Protein AF-A0AAJ4TXK5-F1 (afdb_monomer_lite)

Organism: NCBI:txid1903056

pLDDT: mean 81.96, std 14.76, range [27.16, 95.69]

Structure (mmCIF, N/CA/C/O backbone):
data_AF-A0AAJ4TXK5-F1
#
_entry.id   AF-A0AAJ4TXK5-F1
#
loop_
_atom_site.group_PDB
_atom_site.id
_atom_site.type_symbol
_atom_site.label_atom_id
_atom_site.label_alt_id
_atom_site.label_comp_id
_atom_site.label_asym_id
_atom_site.label_entity_id
_atom_site.label_seq_id
_atom_site.pdbx_PDB_ins_code
_atom_site.Cartn_x
_atom_site.Cartn_y
_atom_site.Cartn_z
_atom_site.occupancy
_atom_site.B_iso_or_equiv
_atom_site.auth_seq_id
_atom_site.auth_comp_id
_atom_site.auth_asym_id
_atom_site.auth_atom_id
_atom_site.pdbx_PDB_model_num
ATOM 1 N N . MET A 1 1 ? -14.688 -23.636 -0.643 1.00 36.78 1 MET A N 1
ATOM 2 C CA . MET A 1 1 ? -13.245 -23.407 -0.854 1.00 36.78 1 MET A CA 1
ATOM 3 C C . MET A 1 1 ? -12.678 -22.875 0.446 1.00 36.78 1 MET A C 1
ATOM 5 O O . MET A 1 1 ? -13.036 -21.777 0.859 1.00 36.78 1 MET A O 1
ATOM 9 N N . ASP A 1 2 ? -11.917 -23.714 1.143 1.00 27.16 2 ASP A N 1
ATOM 10 C CA . ASP A 1 2 ? -11.346 -23.418 2.454 1.00 27.16 2 ASP A CA 1
ATOM 11 C C . ASP A 1 2 ? -10.140 -22.487 2.298 1.00 27.16 2 ASP A C 1
ATOM 13 O O . ASP A 1 2 ? -9.092 -22.891 1.803 1.00 27.16 2 ASP A O 1
ATOM 17 N N . PHE A 1 3 ? -10.279 -21.223 2.705 1.00 41.50 3 PHE A N 1
ATOM 18 C CA . PHE A 1 3 ? -9.134 -20.321 2.807 1.00 41.50 3 PHE A CA 1
ATOM 19 C C . PHE A 1 3 ? -8.320 -20.735 4.033 1.00 41.50 3 PHE A C 1
ATOM 21 O O . PHE A 1 3 ? -8.656 -20.381 5.169 1.00 41.50 3 PHE A O 1
ATOM 28 N N . GLU A 1 4 ? -7.288 -21.545 3.792 1.00 43.34 4 GLU A N 1
ATOM 29 C CA . GLU A 1 4 ? -6.269 -21.909 4.770 1.00 43.34 4 GLU A CA 1
ATOM 30 C C . GLU A 1 4 ? -5.839 -20.682 5.578 1.00 43.34 4 GLU A C 1
ATOM 32 O O . GLU A 1 4 ? -5.711 -19.571 5.062 1.00 43.34 4 GLU A O 1
ATOM 37 N N . SER A 1 5 ? -5.594 -20.895 6.869 1.00 48.78 5 SER A N 1
ATOM 38 C CA . SER A 1 5 ? -4.894 -19.967 7.753 1.00 48.78 5 SER A CA 1
ATOM 39 C C . SER A 1 5 ? -3.655 -19.395 7.054 1.00 48.78 5 SER A C 1
ATOM 41 O O . SER A 1 5 ? -2.617 -20.052 7.002 1.00 48.78 5 SER A O 1
ATOM 43 N N . ILE A 1 6 ? -3.784 -18.186 6.492 1.00 56.06 6 ILE A N 1
ATOM 44 C CA . ILE A 1 6 ? -2.750 -17.546 5.676 1.00 56.06 6 ILE A CA 1
ATOM 45 C C . ILE A 1 6 ? -1.463 -17.445 6.495 1.00 56.06 6 ILE A C 1
ATOM 47 O O . ILE A 1 6 ? -1.353 -16.657 7.438 1.00 56.06 6 ILE A O 1
ATOM 51 N N . ASN A 1 7 ? -0.476 -18.262 6.133 1.00 61.47 7 ASN A N 1
ATOM 52 C CA . ASN A 1 7 ? 0.852 -18.192 6.713 1.00 61.47 7 ASN A CA 1
ATOM 53 C C . ASN A 1 7 ? 1.589 -17.004 6.081 1.00 61.47 7 ASN A C 1
ATOM 55 O O . ASN A 1 7 ? 2.104 -17.095 4.969 1.00 61.47 7 ASN A O 1
ATOM 59 N N . LEU A 1 8 ? 1.626 -15.881 6.801 1.00 61.62 8 LEU A N 1
ATOM 60 C CA . LEU A 1 8 ? 2.216 -14.610 6.358 1.00 61.62 8 LEU A CA 1
ATOM 61 C C . LEU A 1 8 ? 3.676 -14.748 5.889 1.00 61.62 8 LEU A C 1
ATOM 63 O O . LEU A 1 8 ? 4.106 -14.000 5.016 1.00 61.62 8 LEU A O 1
ATOM 67 N N . ASN A 1 9 ? 4.428 -15.720 6.421 1.00 58.31 9 ASN A N 1
ATOM 68 C CA . ASN A 1 9 ? 5.815 -15.954 6.013 1.00 58.31 9 ASN A CA 1
ATOM 69 C C . ASN A 1 9 ? 5.927 -16.624 4.634 1.00 58.31 9 ASN A C 1
ATOM 71 O O . ASN A 1 9 ? 6.926 -16.403 3.954 1.00 58.31 9 ASN A O 1
ATOM 75 N N . LYS A 1 10 ? 4.924 -17.404 4.199 1.00 60.22 10 LYS A N 1
ATOM 76 C CA . LYS A 1 10 ? 4.913 -18.037 2.865 1.00 60.22 10 LYS A CA 1
ATOM 77 C C . LYS A 1 10 ? 4.631 -17.044 1.732 1.00 60.22 10 LYS A C 1
ATOM 79 O O . LYS A 1 10 ? 5.059 -17.291 0.614 1.00 60.22 10 LYS A O 1
ATOM 84 N N . ILE A 1 11 ? 3.942 -15.934 2.016 1.00 67.69 11 ILE A N 1
ATOM 85 C CA . ILE A 1 11 ? 3.562 -14.904 1.022 1.00 67.69 11 ILE A CA 1
ATOM 86 C C . ILE A 1 11 ? 4.564 -13.732 1.023 1.00 67.69 11 ILE A C 1
ATOM 88 O O . ILE A 1 11 ? 4.351 -12.700 0.398 1.00 67.69 11 ILE A O 1
ATOM 92 N N . SER A 1 12 ? 5.673 -13.857 1.755 1.00 71.00 12 SER A N 1
ATOM 93 C CA . SER A 1 12 ? 6.687 -12.809 1.810 1.00 71.00 12 SER A CA 1
ATOM 94 C C . SER A 1 12 ? 7.312 -12.569 0.434 1.00 71.00 12 SER A C 1
ATOM 96 O O . SER A 1 12 ? 7.968 -13.444 -0.125 1.00 71.00 12 SER A O 1
ATOM 98 N N . THR A 1 13 ? 7.139 -11.353 -0.087 1.00 74.00 13 THR A N 1
ATOM 99 C CA . THR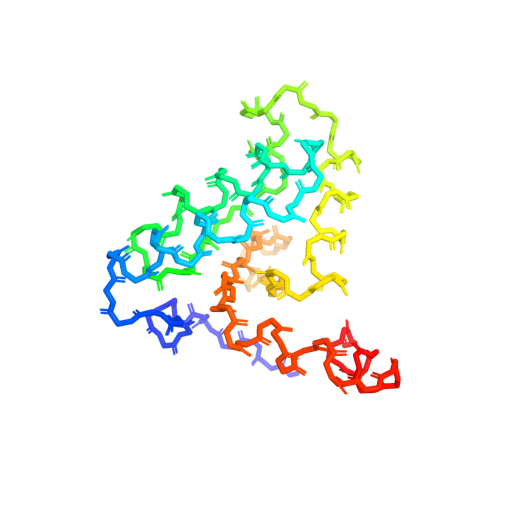 A 1 13 ? 7.665 -10.948 -1.398 1.00 74.00 13 THR A CA 1
ATOM 100 C C . THR A 1 13 ? 9.169 -10.666 -1.379 1.00 74.00 13 THR A C 1
ATOM 102 O O . THR A 1 13 ? 9.842 -10.772 -2.401 1.00 74.00 13 THR A O 1
ATOM 105 N N . PHE A 1 14 ? 9.721 -10.268 -0.227 1.00 80.69 14 PHE A N 1
ATOM 106 C CA . PHE A 1 14 ? 11.086 -9.746 -0.139 1.00 80.69 14 PHE A CA 1
ATOM 107 C C . PHE A 1 14 ? 12.004 -10.638 0.694 1.00 80.69 14 PHE A C 1
ATOM 109 O O . PHE A 1 14 ? 11.691 -11.024 1.818 1.00 80.69 14 PHE A O 1
ATOM 116 N N . LYS A 1 15 ? 13.229 -10.856 0.200 1.00 79.19 15 LYS A N 1
ATOM 117 C CA . LYS A 1 15 ? 14.274 -11.586 0.939 1.00 79.19 15 LYS A CA 1
ATOM 118 C C . LYS A 1 15 ? 14.768 -10.813 2.167 1.00 79.19 15 LYS A C 1
ATOM 120 O O . LYS A 1 15 ? 15.136 -11.412 3.173 1.00 79.19 15 LYS A O 1
ATOM 125 N N . ASN A 1 16 ? 14.797 -9.478 2.098 1.00 83.94 16 ASN A N 1
ATOM 126 C CA . ASN A 1 16 ? 15.282 -8.634 3.190 1.00 83.94 16 ASN A CA 1
ATOM 127 C C . ASN A 1 16 ? 14.575 -7.267 3.263 1.00 83.94 16 ASN A C 1
ATOM 129 O O . ASN A 1 16 ? 14.034 -6.759 2.282 1.00 83.94 16 ASN A O 1
ATOM 133 N N . VAL A 1 17 ? 14.636 -6.632 4.436 1.00 84.25 17 VAL A N 1
ATOM 134 C CA . VAL A 1 17 ? 14.013 -5.320 4.696 1.00 84.25 17 VAL A CA 1
ATOM 135 C C . VAL A 1 17 ? 14.620 -4.194 3.845 1.00 84.25 17 VAL A C 1
ATOM 137 O O . VAL A 1 17 ? 13.916 -3.268 3.447 1.00 84.25 17 VAL A O 1
ATOM 140 N N . LYS A 1 18 ? 15.916 -4.273 3.515 1.00 87.19 18 LYS A N 1
ATOM 141 C CA . LYS A 1 18 ? 16.604 -3.261 2.696 1.00 87.19 18 LYS A CA 1
ATOM 142 C C . LYS A 1 18 ? 16.052 -3.215 1.266 1.00 87.19 18 LYS A C 1
ATOM 144 O O . LYS A 1 18 ? 15.861 -2.128 0.730 1.00 87.19 18 LYS A O 1
ATOM 149 N N . SER A 1 19 ? 15.760 -4.377 0.683 1.00 86.31 19 SER A N 1
ATOM 150 C CA . SER A 1 19 ? 15.152 -4.527 -0.642 1.00 86.31 19 SER A CA 1
ATOM 151 C C . SER A 1 19 ? 13.724 -3.990 -0.660 1.00 86.31 19 SER A C 1
ATOM 153 O O . SER A 1 19 ? 13.410 -3.178 -1.522 1.00 86.31 19 SER A O 1
ATOM 155 N N . LEU A 1 20 ? 12.925 -4.298 0.371 1.00 87.69 20 LEU A N 1
ATOM 156 C CA . LEU A 1 20 ? 11.600 -3.700 0.559 1.00 87.69 20 LEU A CA 1
ATOM 157 C C . LEU A 1 20 ? 11.676 -2.170 0.597 1.00 87.69 20 LEU A C 1
ATOM 159 O O . LEU A 1 20 ? 10.935 -1.497 -0.111 1.00 87.69 20 LEU A O 1
ATOM 163 N N . LYS A 1 21 ? 12.591 -1.609 1.397 1.00 89.62 21 LYS A N 1
ATOM 164 C CA . LYS A 1 21 ? 12.752 -0.153 1.509 1.00 89.62 21 LYS A CA 1
ATOM 165 C C . LYS A 1 21 ? 13.179 0.481 0.182 1.00 89.62 21 LYS A C 1
ATOM 167 O O . LYS A 1 21 ? 12.695 1.558 -0.155 1.00 89.62 21 LYS A O 1
ATOM 172 N N . LYS A 1 22 ? 14.084 -0.167 -0.559 1.00 91.69 22 LYS A N 1
ATOM 173 C CA . LYS A 1 22 ? 14.541 0.306 -1.872 1.00 91.69 22 LYS A CA 1
ATOM 174 C C . LYS A 1 22 ? 13.368 0.395 -2.848 1.00 91.69 22 LYS A C 1
ATOM 176 O O . LYS A 1 22 ? 13.135 1.467 -3.397 1.00 91.69 22 LYS A O 1
ATOM 181 N N . ASP A 1 23 ? 12.612 -0.687 -2.993 1.00 91.81 23 ASP A N 1
ATOM 182 C CA . ASP A 1 23 ? 11.497 -0.754 -3.939 1.00 91.81 23 ASP A CA 1
ATOM 183 C C . ASP A 1 23 ? 10.344 0.163 -3.526 1.00 91.81 23 ASP A C 1
ATOM 185 O O . ASP A 1 23 ? 9.801 0.886 -4.360 1.00 91.81 23 ASP A O 1
ATOM 189 N N . ALA A 1 24 ? 10.034 0.235 -2.228 1.00 91.12 24 ALA A N 1
ATOM 190 C CA . ALA A 1 24 ? 9.046 1.173 -1.704 1.00 91.12 24 ALA A CA 1
ATOM 191 C C . ALA A 1 24 ? 9.403 2.631 -2.033 1.00 91.12 24 ALA A C 1
ATOM 193 O O . ALA A 1 24 ? 8.537 3.396 -2.448 1.00 91.12 24 ALA A O 1
ATOM 194 N N . ASN A 1 25 ? 10.674 3.020 -1.897 1.00 92.38 25 ASN A N 1
ATOM 195 C CA . ASN A 1 25 ? 11.120 4.368 -2.253 1.00 92.38 25 ASN A CA 1
ATOM 196 C C . ASN A 1 25 ? 11.009 4.640 -3.759 1.00 92.38 25 ASN A C 1
ATOM 198 O O . ASN A 1 25 ? 10.662 5.756 -4.145 1.00 92.38 25 ASN A O 1
ATOM 202 N N . THR A 1 26 ? 11.283 3.647 -4.607 1.00 92.38 26 THR A N 1
ATOM 203 C CA . THR A 1 26 ? 11.091 3.766 -6.061 1.00 92.38 26 THR A CA 1
ATOM 204 C C . THR A 1 26 ? 9.618 3.984 -6.404 1.00 92.38 26 THR A C 1
ATOM 206 O O . THR A 1 26 ? 9.295 4.889 -7.175 1.00 92.38 26 THR A O 1
ATOM 209 N N . HIS A 1 27 ? 8.715 3.228 -5.774 1.00 91.88 27 HIS A N 1
ATOM 210 C CA . HIS A 1 27 ? 7.272 3.418 -5.937 1.00 91.88 27 HIS A CA 1
ATOM 211 C C . HIS A 1 27 ? 6.835 4.818 -5.503 1.00 91.88 27 HIS A C 1
ATOM 213 O O . HIS A 1 27 ? 6.168 5.505 -6.267 1.00 91.88 27 HIS A O 1
ATOM 219 N N . ILE A 1 28 ? 7.273 5.279 -4.326 1.00 91.69 28 ILE A N 1
ATOM 220 C CA . ILE A 1 28 ? 6.923 6.603 -3.781 1.00 91.69 28 ILE A CA 1
ATOM 221 C C . ILE A 1 28 ? 7.338 7.739 -4.727 1.00 91.69 28 ILE A C 1
ATOM 223 O O . ILE A 1 28 ? 6.579 8.688 -4.889 1.00 91.69 28 ILE A O 1
ATOM 227 N N . LYS A 1 29 ? 8.503 7.645 -5.382 1.00 91.12 29 LYS A N 1
ATOM 228 C CA . LYS A 1 29 ? 8.983 8.679 -6.320 1.00 91.12 29 LYS A CA 1
ATOM 229 C C . LYS A 1 29 ? 8.088 8.868 -7.547 1.00 91.12 29 LYS A C 1
ATOM 231 O O . LYS A 1 29 ? 8.072 9.955 -8.108 1.00 91.12 29 LYS A O 1
ATOM 236 N N . SER A 1 30 ? 7.388 7.819 -7.974 1.00 86.88 30 SER A N 1
ATOM 237 C CA . SER A 1 30 ? 6.523 7.829 -9.163 1.00 86.88 30 SER A CA 1
ATOM 238 C C . SER A 1 30 ? 5.030 7.887 -8.821 1.00 86.88 30 SER A C 1
ATOM 240 O O . SER A 1 30 ? 4.187 7.818 -9.712 1.00 86.88 30 SER A O 1
ATOM 242 N N . MET A 1 31 ? 4.689 7.983 -7.534 1.00 89.38 31 MET A N 1
ATOM 243 C CA . MET A 1 31 ? 3.318 7.915 -7.039 1.00 89.38 31 MET A CA 1
ATOM 244 C C . MET A 1 31 ? 2.745 9.312 -6.794 1.00 89.38 31 MET A C 1
ATOM 246 O O . MET A 1 31 ? 3.444 10.223 -6.357 1.00 89.38 31 MET A O 1
ATOM 250 N N . ASN A 1 32 ? 1.438 9.465 -7.019 1.00 92.19 32 ASN A N 1
ATOM 251 C CA . ASN A 1 32 ? 0.734 10.695 -6.670 1.00 92.19 32 ASN A CA 1
ATOM 252 C C . ASN A 1 32 ? 0.760 10.918 -5.136 1.00 92.19 32 ASN A C 1
ATOM 254 O O . ASN A 1 32 ? 0.428 9.983 -4.397 1.00 92.19 32 ASN A O 1
ATOM 258 N N . PRO A 1 33 ? 1.093 12.139 -4.660 1.00 90.56 33 PRO A N 1
ATOM 259 C CA . PRO A 1 33 ? 1.181 12.483 -3.239 1.00 90.56 33 PRO A CA 1
ATOM 260 C C . PRO A 1 33 ? 0.00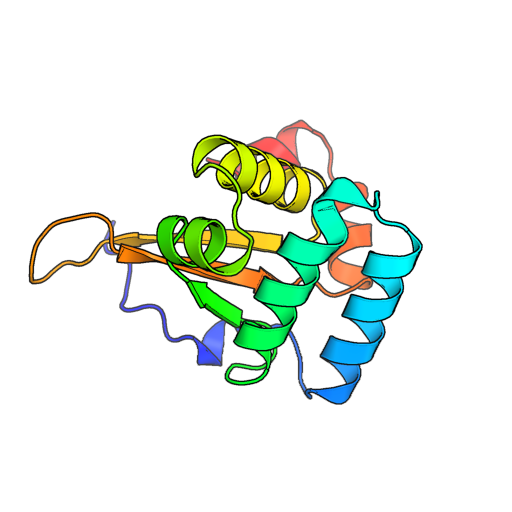2 12.037 -2.376 1.00 90.56 33 PRO A C 1
ATOM 262 O O . PRO A 1 33 ? 0.212 11.595 -1.250 1.00 90.56 33 PRO A O 1
ATOM 265 N N . ILE A 1 34 ? -1.217 12.071 -2.920 1.00 92.88 34 ILE A N 1
ATOM 266 C CA . ILE A 1 34 ? -2.451 11.709 -2.206 1.00 92.88 34 ILE A CA 1
ATOM 267 C C . ILE A 1 34 ? -2.404 10.263 -1.672 1.00 92.88 34 ILE A C 1
ATOM 269 O O . ILE A 1 34 ? -2.954 9.972 -0.611 1.00 92.88 34 ILE A O 1
ATOM 273 N N . TYR A 1 35 ? -1.720 9.350 -2.370 1.00 93.62 35 TYR A N 1
ATOM 274 C CA . TYR A 1 35 ? -1.647 7.931 -1.996 1.00 93.62 35 TYR A CA 1
ATOM 275 C C . TYR A 1 35 ? -0.395 7.570 -1.190 1.00 93.62 35 TYR A C 1
ATOM 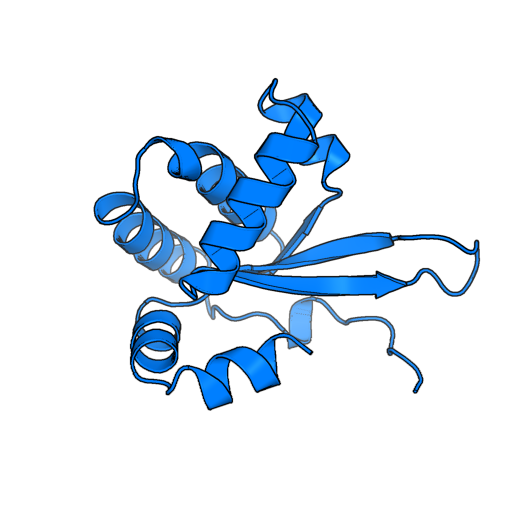277 O O . TYR A 1 35 ? -0.329 6.475 -0.620 1.00 93.62 35 TYR A O 1
ATOM 285 N N . ILE A 1 36 ? 0.592 8.472 -1.127 1.00 93.88 36 ILE A N 1
ATOM 286 C CA . ILE A 1 36 ? 1.908 8.196 -0.538 1.00 93.88 36 ILE A CA 1
ATOM 287 C C . ILE A 1 36 ? 1.780 7.825 0.938 1.00 93.88 36 ILE A C 1
ATOM 289 O O . ILE A 1 36 ? 2.413 6.863 1.372 1.00 93.88 36 ILE A O 1
ATOM 293 N N . ASP A 1 37 ? 0.959 8.537 1.707 1.00 94.31 37 ASP A N 1
ATOM 294 C CA . ASP A 1 37 ? 0.853 8.302 3.151 1.00 94.31 37 ASP A CA 1
ATOM 295 C C . ASP A 1 37 ? 0.205 6.953 3.461 1.00 94.31 37 ASP A C 1
ATOM 297 O O . ASP A 1 37 ? 0.706 6.190 4.292 1.00 94.31 37 ASP A O 1
ATOM 301 N N . THR A 1 38 ? -0.836 6.586 2.707 1.00 94.12 38 THR A N 1
ATOM 302 C CA . THR A 1 38 ? -1.442 5.252 2.792 1.00 94.12 38 THR A CA 1
ATOM 303 C C . THR A 1 38 ? -0.437 4.162 2.427 1.00 94.12 38 THR A C 1
ATOM 305 O O . THR A 1 38 ? -0.322 3.166 3.142 1.00 94.12 38 THR A O 1
ATOM 308 N N . PHE A 1 39 ? 0.344 4.350 1.362 1.00 94.19 39 PHE A N 1
ATOM 309 C CA . PHE A 1 39 ? 1.350 3.372 0.951 1.00 94.19 39 PHE A CA 1
ATOM 310 C C . PHE A 1 39 ? 2.495 3.236 1.970 1.00 94.19 39 PHE A C 1
ATOM 312 O O . PHE A 1 39 ? 2.849 2.122 2.360 1.00 94.19 39 PHE A O 1
ATOM 319 N N . LYS A 1 40 ? 3.041 4.352 2.471 1.00 93.69 40 LYS A N 1
ATOM 320 C CA . LYS A 1 40 ? 4.086 4.368 3.512 1.00 93.69 40 LYS A CA 1
ATOM 321 C C . LYS A 1 40 ? 3.633 3.654 4.777 1.00 93.69 40 LYS A C 1
ATOM 323 O O . LYS A 1 40 ? 4.416 2.907 5.366 1.00 93.69 40 LYS A O 1
ATOM 328 N N . MET A 1 41 ? 2.379 3.861 5.175 1.00 93.25 41 MET A N 1
ATOM 329 C CA . MET A 1 41 ? 1.788 3.169 6.311 1.00 93.25 41 MET A CA 1
ATOM 330 C C . MET A 1 41 ? 1.829 1.650 6.097 1.00 93.25 41 MET A C 1
ATOM 332 O O . MET A 1 41 ? 2.381 0.932 6.930 1.00 93.25 41 MET A O 1
ATOM 336 N N . LEU A 1 42 ? 1.348 1.154 4.953 1.00 91.62 42 LEU A N 1
ATOM 337 C CA . LEU A 1 42 ? 1.397 -0.278 4.635 1.00 91.62 42 LEU A CA 1
ATOM 338 C C . LEU A 1 42 ? 2.829 -0.827 4.653 1.00 91.62 42 LEU A C 1
ATOM 340 O O . LEU A 1 42 ? 3.073 -1.879 5.245 1.00 91.62 42 LEU A O 1
ATOM 344 N N . VAL A 1 43 ? 3.796 -0.107 4.076 1.00 91.75 43 VAL A N 1
ATOM 345 C CA . VAL A 1 43 ? 5.217 -0.501 4.086 1.00 91.75 43 VAL A CA 1
ATOM 346 C C . VAL A 1 43 ? 5.763 -0.580 5.514 1.00 91.75 43 VAL A C 1
ATOM 348 O O . VAL A 1 43 ? 6.438 -1.554 5.853 1.00 91.75 43 VAL A O 1
ATOM 351 N N . ARG A 1 44 ? 5.429 0.388 6.378 1.00 91.25 44 ARG A N 1
ATOM 352 C CA . ARG A 1 44 ? 5.846 0.407 7.789 1.00 91.25 44 ARG A CA 1
ATOM 353 C C . ARG A 1 44 ? 5.365 -0.837 8.534 1.00 91.25 44 ARG A C 1
ATOM 355 O O . ARG A 1 44 ? 6.160 -1.493 9.204 1.00 91.25 44 ARG A O 1
ATOM 362 N N . TYR A 1 45 ? 4.093 -1.195 8.377 1.00 89.31 45 TYR A N 1
ATOM 363 C CA . TYR A 1 45 ? 3.531 -2.407 8.981 1.00 89.31 45 TYR A CA 1
ATOM 364 C C . TYR A 1 45 ? 4.035 -3.698 8.315 1.00 89.31 45 TYR A C 1
ATOM 366 O O . TYR A 1 45 ? 4.007 -4.762 8.934 1.00 89.31 45 TYR A O 1
ATOM 374 N N . SER A 1 46 ? 4.553 -3.607 7.087 1.00 86.69 46 SER A N 1
ATOM 375 C CA . SER A 1 46 ? 5.094 -4.739 6.328 1.00 86.69 46 SER A CA 1
ATOM 376 C C . SER A 1 46 ? 6.537 -5.103 6.681 1.00 86.69 46 SER A C 1
ATOM 378 O O . SER A 1 46 ? 7.007 -6.169 6.277 1.00 86.69 46 SER A O 1
ATOM 380 N N . TYR A 1 47 ? 7.255 -4.275 7.451 1.00 84.00 47 TYR A N 1
ATOM 381 C CA . TYR A 1 47 ? 8.628 -4.586 7.870 1.00 84.00 47 TYR A CA 1
ATOM 382 C C . TYR A 1 47 ? 8.717 -5.870 8.699 1.00 84.00 47 TYR A C 1
ATOM 384 O O . TYR A 1 47 ? 9.688 -6.616 8.566 1.00 84.00 47 TYR A O 1
ATOM 392 N N . LYS A 1 48 ? 7.685 -6.161 9.502 1.00 78.56 48 LYS A N 1
ATOM 393 C CA . LYS A 1 48 ? 7.645 -7.340 10.376 1.00 78.56 48 LYS A CA 1
ATOM 394 C C . LYS A 1 48 ? 7.575 -8.659 9.599 1.00 78.56 48 LYS A C 1
ATOM 396 O O . LYS A 1 48 ? 8.175 -9.636 10.030 1.00 78.56 48 LYS A O 1
ATOM 401 N N . PHE A 1 49 ? 6.896 -8.675 8.451 1.00 79.00 49 PHE A N 1
ATOM 402 C CA . PHE A 1 49 ? 6.723 -9.872 7.617 1.00 79.00 49 PHE A CA 1
ATOM 403 C C . PHE A 1 49 ? 7.261 -9.671 6.196 1.00 79.00 49 PHE A C 1
ATOM 405 O O . PHE A 1 49 ? 6.716 -10.208 5.235 1.00 79.00 49 PHE A O 1
ATOM 412 N N . ARG A 1 50 ? 8.339 -8.879 6.063 1.00 81.31 50 ARG A N 1
ATOM 413 C CA . ARG A 1 50 ? 9.122 -8.710 4.825 1.00 81.31 50 ARG A CA 1
ATOM 414 C C . ARG A 1 50 ? 8.239 -8.513 3.577 1.00 81.31 50 ARG A C 1
ATOM 416 O O . ARG A 1 50 ? 8.319 -9.277 2.614 1.00 81.31 50 ARG A O 1
ATOM 423 N N . GLY A 1 51 ? 7.391 -7.486 3.613 1.00 80.62 51 GLY A N 1
ATOM 424 C CA . GLY A 1 51 ? 6.528 -7.100 2.489 1.00 80.62 51 GLY A CA 1
ATOM 425 C C . GLY A 1 51 ? 5.061 -7.478 2.632 1.00 80.62 51 GLY A C 1
ATOM 426 O O . GLY A 1 51 ? 4.281 -7.151 1.747 1.00 80.62 51 GLY A O 1
ATOM 427 N N . VAL A 1 52 ? 4.675 -8.113 3.739 1.00 85.50 52 VAL A N 1
ATOM 428 C CA . VAL A 1 52 ? 3.277 -8.438 4.030 1.00 85.50 52 VAL A CA 1
ATOM 429 C C . VAL A 1 52 ? 2.827 -7.709 5.291 1.00 85.50 52 VAL A C 1
ATOM 431 O O . VAL A 1 52 ? 3.521 -7.721 6.307 1.00 85.50 52 VAL A O 1
ATOM 434 N N . SER A 1 53 ? 1.652 -7.090 5.256 1.00 85.56 53 SER A N 1
ATOM 435 C CA . SER A 1 53 ? 1.026 -6.465 6.424 1.00 85.56 53 SER A CA 1
ATOM 436 C C . SER A 1 53 ? -0.391 -6.974 6.626 1.00 85.56 53 SER A C 1
ATOM 438 O O . SER A 1 53 ? -1.070 -7.353 5.680 1.00 85.56 53 SER A O 1
ATOM 440 N N . TYR A 1 54 ? -0.840 -6.986 7.879 1.00 85.81 54 TYR A N 1
ATOM 441 C CA . TYR A 1 54 ? -2.200 -7.368 8.245 1.00 85.81 54 TYR A CA 1
ATOM 442 C C . TYR A 1 54 ? -2.858 -6.198 8.964 1.00 85.81 54 TYR A C 1
ATOM 444 O O . TYR A 1 54 ? -2.602 -5.981 10.150 1.00 85.81 54 TYR A O 1
ATOM 452 N N . LEU A 1 55 ? -3.675 -5.423 8.247 1.00 86.81 55 LEU A N 1
ATOM 453 C CA . LEU A 1 55 ? -4.298 -4.218 8.795 1.00 86.81 55 LEU A CA 1
ATOM 454 C C . LEU A 1 55 ? -5.790 -4.141 8.490 1.00 86.81 55 LEU A C 1
ATOM 456 O O . LEU A 1 55 ? -6.274 -4.513 7.418 1.00 86.81 55 LEU A O 1
ATOM 460 N N . LYS A 1 56 ? -6.548 -3.603 9.448 1.00 88.38 56 LYS A N 1
ATOM 461 C CA . LYS A 1 56 ? -7.947 -3.250 9.213 1.00 88.38 56 LYS A CA 1
ATOM 462 C C . LYS A 1 56 ? -7.994 -1.905 8.505 1.00 88.38 56 LYS A C 1
ATOM 464 O O . LYS A 1 56 ? -7.286 -0.982 8.888 1.00 88.38 56 LYS A O 1
ATOM 469 N N . VAL A 1 57 ? -8.909 -1.766 7.548 1.00 90.00 57 VAL A N 1
ATOM 470 C CA . VAL A 1 57 ? -9.174 -0.482 6.874 1.00 90.00 57 VAL A CA 1
ATOM 471 C C . VAL A 1 57 ? -9.503 0.620 7.889 1.00 90.00 57 VAL A C 1
ATOM 473 O O . VAL A 1 57 ? -9.062 1.749 7.726 1.00 90.00 57 VAL A O 1
ATOM 476 N N . LYS A 1 58 ? -10.222 0.279 8.969 1.00 89.69 58 LYS A N 1
ATOM 477 C CA . LYS A 1 58 ? -10.522 1.218 10.057 1.00 89.69 58 LYS A CA 1
ATOM 478 C C . LYS A 1 58 ? -9.253 1.738 10.745 1.00 89.69 58 LYS A C 1
ATOM 480 O O . LYS A 1 58 ? -9.125 2.932 10.923 1.00 89.69 58 LYS A O 1
ATOM 485 N N . THR A 1 59 ? -8.286 0.868 11.038 1.00 91.06 59 THR A N 1
ATOM 486 C CA . THR A 1 59 ? -7.005 1.280 11.636 1.00 91.06 59 THR A CA 1
ATOM 487 C C . THR A 1 59 ? -6.227 2.228 10.722 1.00 91.06 59 THR A C 1
ATOM 489 O O . THR A 1 59 ? -5.638 3.184 11.207 1.00 91.06 59 THR A O 1
ATOM 492 N N . ILE A 1 60 ? -6.266 2.003 9.402 1.00 92.25 60 ILE A N 1
ATOM 493 C CA . ILE A 1 60 ? -5.666 2.923 8.420 1.00 92.25 60 ILE A CA 1
ATOM 494 C C . ILE A 1 60 ? -6.354 4.290 8.459 1.00 92.25 60 ILE A C 1
ATOM 496 O O . ILE A 1 60 ? -5.684 5.315 8.455 1.00 92.25 60 ILE A O 1
ATOM 500 N N . ALA A 1 61 ? -7.686 4.297 8.502 1.00 94.38 61 ALA A N 1
ATOM 501 C CA . ALA A 1 61 ? -8.477 5.520 8.572 1.00 94.38 61 ALA A CA 1
ATOM 502 C C . ALA A 1 61 ? -8.164 6.320 9.844 1.00 94.38 61 ALA A C 1
ATOM 504 O O . ALA A 1 61 ? -7.891 7.513 9.756 1.00 94.38 61 ALA A O 1
ATOM 505 N N . ASP A 1 62 ? -8.142 5.641 10.993 1.00 94.19 62 ASP A N 1
ATOM 506 C CA . ASP A 1 62 ? -7.898 6.249 12.300 1.00 94.19 62 ASP A CA 1
ATOM 507 C C . ASP A 1 62 ? -6.467 6.821 12.400 1.00 94.19 62 ASP A C 1
ATOM 509 O O . ASP A 1 62 ? -6.292 7.939 12.875 1.00 94.19 62 ASP A O 1
ATOM 513 N N . GLU A 1 63 ? -5.441 6.105 11.915 1.00 93.56 63 GLU A N 1
ATOM 514 C CA . GLU A 1 63 ? -4.039 6.564 11.992 1.00 93.56 63 GLU A CA 1
ATOM 515 C C . GLU A 1 63 ? -3.717 7.683 10.985 1.00 93.56 63 GLU A C 1
ATOM 517 O O . GLU A 1 63 ? -2.869 8.527 11.262 1.00 93.56 63 GLU A O 1
ATOM 522 N N . LEU A 1 64 ? -4.392 7.715 9.831 1.00 92.62 64 LEU A N 1
ATOM 523 C CA . LEU A 1 64 ? -4.211 8.762 8.816 1.00 92.62 64 LEU A CA 1
ATOM 524 C C . LEU A 1 64 ? -5.185 9.942 8.966 1.00 92.62 64 LEU A C 1
ATOM 526 O O . LEU A 1 64 ? -5.053 10.924 8.240 1.00 92.62 64 LEU A O 1
ATOM 530 N N . GLY A 1 65 ? -6.183 9.850 9.849 1.00 93.69 65 GLY A N 1
ATOM 531 C CA . GLY A 1 65 ? -7.199 10.891 10.033 1.00 93.69 65 GLY A CA 1
ATOM 532 C C . GLY A 1 65 ? -8.112 11.108 8.819 1.00 93.69 65 GLY A C 1
ATOM 533 O O . GLY A 1 65 ? -8.633 12.204 8.627 1.00 93.69 65 GLY A O 1
ATOM 534 N N . ILE A 1 66 ? -8.311 10.086 7.980 1.00 93.94 66 ILE A N 1
ATOM 535 C CA . ILE A 1 66 ? -9.136 10.167 6.761 1.00 93.94 66 ILE A CA 1
ATOM 536 C C . ILE A 1 66 ? -10.313 9.196 6.813 1.00 93.94 66 ILE A C 1
ATOM 538 O O . ILE A 1 66 ? -10.286 8.183 7.504 1.00 93.94 66 ILE A O 1
ATOM 542 N N . SER A 1 67 ? -11.361 9.468 6.032 1.00 95.69 67 SER A N 1
ATOM 543 C CA . SER A 1 67 ? -12.544 8.602 6.011 1.00 95.69 67 SER A CA 1
ATOM 544 C C . SER A 1 67 ? -12.223 7.175 5.535 1.00 95.69 67 SER A C 1
ATOM 546 O O . SER A 1 67 ? -11.408 6.964 4.632 1.00 95.69 67 SER A O 1
ATOM 548 N N . ILE A 1 68 ? -12.954 6.182 6.054 1.00 94.31 68 ILE A N 1
ATOM 549 C CA . ILE A 1 68 ? -12.859 4.776 5.612 1.00 94.31 68 ILE A CA 1
ATOM 550 C C . ILE A 1 68 ? -13.079 4.653 4.094 1.00 94.31 68 ILE A C 1
ATOM 552 O O . ILE A 1 68 ? -12.419 3.852 3.432 1.00 94.31 68 ILE A O 1
ATOM 556 N N . SER A 1 69 ? -13.997 5.439 3.524 1.00 94.75 69 SER A N 1
ATOM 557 C CA . SER A 1 69 ? -14.231 5.485 2.075 1.00 94.75 69 SER A CA 1
ATOM 558 C C . SER A 1 69 ? -13.014 5.979 1.294 1.00 94.75 69 SER A C 1
ATOM 560 O O . SER A 1 69 ? -12.711 5.425 0.238 1.00 94.75 69 SER A O 1
ATOM 562 N N . THR A 1 70 ? -12.296 6.978 1.814 1.00 95.50 70 THR A N 1
ATOM 563 C CA . THR A 1 70 ? -11.059 7.490 1.209 1.00 95.50 70 THR A CA 1
ATOM 564 C C . THR A 1 70 ? -9.970 6.426 1.250 1.00 95.50 70 THR A C 1
ATOM 566 O O . THR A 1 70 ? -9.377 6.130 0.217 1.00 95.50 70 THR A O 1
ATOM 569 N N . VAL A 1 71 ? -9.793 5.747 2.389 1.00 94.62 71 VAL A N 1
ATOM 570 C CA . VAL A 1 71 ? -8.848 4.625 2.493 1.00 94.62 71 VAL A CA 1
ATOM 571 C C . VAL A 1 71 ? -9.162 3.538 1.470 1.00 94.62 71 VAL A C 1
ATOM 573 O O . VAL A 1 71 ? -8.269 3.087 0.762 1.00 94.62 71 VAL A O 1
ATOM 576 N N . LYS A 1 72 ? -10.428 3.119 1.349 1.00 93.19 72 LYS A N 1
ATOM 577 C CA . LYS A 1 72 ? -10.823 2.106 0.357 1.00 93.19 72 LYS A CA 1
ATOM 578 C C . LYS A 1 72 ? -10.494 2.543 -1.069 1.00 93.19 72 LYS A C 1
ATOM 580 O O . LYS A 1 72 ? -10.008 1.721 -1.839 1.00 93.19 72 LYS A O 1
ATOM 585 N N . ARG A 1 73 ? -10.720 3.817 -1.411 1.00 93.50 73 ARG A N 1
ATOM 586 C CA . ARG A 1 73 ? -10.328 4.377 -2.714 1.00 93.50 73 ARG A CA 1
ATOM 587 C C . ARG A 1 73 ? -8.817 4.329 -2.923 1.00 93.50 73 ARG A C 1
ATOM 589 O O . ARG A 1 73 ? -8.383 3.888 -3.980 1.00 93.50 73 ARG A O 1
ATOM 596 N N . HIS A 1 74 ? -8.029 4.712 -1.920 1.00 95.12 74 HIS A N 1
ATOM 597 C CA . HIS A 1 74 ? -6.567 4.662 -1.999 1.00 95.12 74 HIS A CA 1
ATOM 598 C C . HIS A 1 74 ? -6.071 3.226 -2.183 1.00 95.12 74 HIS A C 1
ATOM 600 O O . HIS A 1 74 ? -5.282 2.956 -3.080 1.00 95.12 74 HIS A O 1
ATOM 606 N N . LEU A 1 75 ? -6.580 2.286 -1.385 1.00 93.69 75 LEU A N 1
ATOM 607 C CA . LEU A 1 75 ? -6.237 0.868 -1.492 1.00 93.69 75 LEU A CA 1
ATOM 608 C C . LEU A 1 75 ? -6.613 0.290 -2.859 1.00 93.69 75 LEU A C 1
ATOM 610 O O . LEU A 1 75 ? -5.820 -0.442 -3.445 1.00 93.69 75 LEU A O 1
ATOM 614 N N . LYS A 1 76 ? -7.789 0.651 -3.385 1.00 92.44 76 LYS A N 1
ATOM 615 C CA . LYS A 1 76 ? -8.219 0.261 -4.730 1.00 92.44 76 LYS A CA 1
ATOM 616 C C . LYS A 1 76 ? -7.271 0.810 -5.793 1.00 92.44 76 LYS A C 1
ATOM 618 O O . LYS A 1 76 ? -6.795 0.035 -6.607 1.00 92.44 76 LYS A O 1
ATOM 623 N N . PHE A 1 77 ? -6.924 2.096 -5.739 1.00 93.38 77 PHE A N 1
ATOM 624 C CA . PHE A 1 77 ? -5.947 2.686 -6.656 1.00 93.38 77 PHE A CA 1
ATOM 625 C C . PHE A 1 77 ? -4.593 1.964 -6.591 1.00 93.38 77 PHE A C 1
ATOM 627 O O . PHE A 1 77 ? -4.025 1.620 -7.626 1.00 93.38 77 PHE A O 1
ATOM 634 N N . LEU A 1 78 ? -4.086 1.700 -5.383 1.00 92.50 78 LEU A N 1
ATOM 635 C CA . LEU A 1 78 ? -2.812 1.007 -5.189 1.00 92.50 78 LEU A CA 1
ATOM 636 C C . LEU A 1 78 ? -2.842 -0.417 -5.763 1.00 92.50 78 LEU A C 1
ATOM 638 O O . LEU A 1 78 ? -1.863 -0.845 -6.374 1.00 92.50 78 LEU A O 1
ATOM 642 N N . SER A 1 79 ? -3.957 -1.127 -5.594 1.00 91.44 79 SER A N 1
ATOM 643 C CA . SER A 1 79 ? -4.154 -2.465 -6.154 1.00 91.44 79 SER A CA 1
ATOM 644 C C . SER A 1 79 ? -4.290 -2.438 -7.676 1.00 91.44 79 SER A C 1
ATOM 646 O O . SER A 1 79 ? -3.635 -3.214 -8.363 1.00 91.44 79 SER A O 1
ATOM 648 N N . ASP A 1 80 ? -5.094 -1.518 -8.210 1.00 89.75 80 ASP A N 1
ATOM 649 C CA . ASP A 1 80 ? -5.382 -1.416 -9.644 1.00 89.75 80 ASP A CA 1
ATOM 650 C C . ASP A 1 80 ? -4.128 -1.032 -10.451 1.00 89.75 80 ASP A C 1
ATOM 652 O O . ASP A 1 80 ? -4.006 -1.409 -11.613 1.00 89.75 80 ASP A O 1
ATOM 656 N N . ASN A 1 81 ? -3.169 -0.345 -9.820 1.00 89.88 81 ASN A N 1
ATOM 657 C CA . ASN A 1 81 ? -1.876 0.021 -10.405 1.00 89.88 81 ASN A CA 1
ATOM 658 C C . ASN A 1 81 ? -0.736 -0.961 -10.067 1.00 89.88 81 ASN A C 1
ATOM 660 O O . ASN A 1 81 ? 0.428 -0.671 -10.356 1.00 89.88 81 ASN A O 1
ATOM 664 N N . GLY A 1 82 ? -1.042 -2.094 -9.428 1.00 88.69 82 GLY A N 1
ATOM 665 C CA . GLY A 1 82 ? -0.069 -3.152 -9.157 1.00 88.69 82 GLY A CA 1
ATOM 666 C C . GLY A 1 82 ? 0.974 -2.821 -8.089 1.00 88.69 82 GLY A C 1
ATOM 667 O O . GLY A 1 82 ? 2.015 -3.473 -8.052 1.00 88.69 82 GLY A O 1
ATOM 668 N N . TYR A 1 83 ? 0.736 -1.834 -7.218 1.00 91.50 83 TYR A N 1
ATOM 669 C CA . TYR A 1 83 ? 1.628 -1.552 -6.085 1.00 91.50 83 TYR A CA 1
ATOM 670 C C . TYR A 1 83 ? 1.456 -2.563 -4.951 1.00 91.50 83 TYR A C 1
ATOM 672 O O . TYR A 1 83 ? 2.421 -2.885 -4.251 1.00 91.50 83 TYR A O 1
ATOM 680 N N . ILE A 1 84 ? 0.220 -3.026 -4.744 1.00 92.25 84 ILE A N 1
ATOM 681 C CA . ILE A 1 84 ? -0.134 -3.970 -3.685 1.00 92.25 84 ILE A CA 1
ATOM 682 C C . ILE A 1 84 ? -1.115 -5.027 -4.193 1.00 92.25 84 ILE A C 1
ATOM 684 O O . ILE A 1 84 ? -1.875 -4.766 -5.120 1.00 92.25 84 ILE A O 1
ATOM 688 N N . THR A 1 85 ? -1.168 -6.167 -3.510 1.00 89.62 85 THR A N 1
ATOM 689 C CA . THR A 1 85 ? -2.280 -7.126 -3.599 1.00 89.62 85 THR A CA 1
ATOM 690 C C . THR A 1 85 ? -3.026 -7.170 -2.272 1.00 89.62 85 THR A C 1
ATOM 692 O O . THR A 1 85 ? -2.407 -7.200 -1.204 1.00 89.62 85 THR A O 1
ATOM 695 N N . ILE A 1 86 ? -4.359 -7.168 -2.333 1.00 88.88 86 ILE A N 1
ATOM 696 C CA . ILE A 1 86 ? -5.240 -7.229 -1.162 1.00 88.88 86 ILE A CA 1
ATOM 697 C C . ILE A 1 86 ? -5.833 -8.633 -1.067 1.00 88.88 86 ILE A C 1
ATOM 699 O O . ILE A 1 86 ? -6.621 -9.034 -1.916 1.00 88.88 86 ILE A O 1
ATOM 703 N N . ILE A 1 87 ? -5.505 -9.356 -0.001 1.00 84.56 87 ILE A N 1
ATOM 704 C CA . ILE A 1 87 ? -6.074 -10.672 0.291 1.00 84.56 87 ILE A CA 1
ATOM 705 C C . ILE A 1 87 ? -7.051 -10.506 1.456 1.00 84.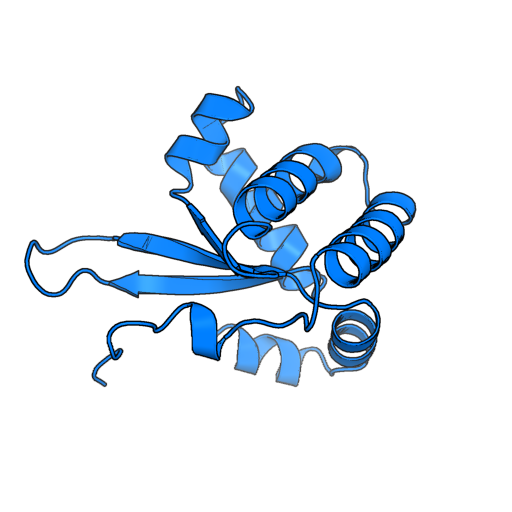56 87 ILE A C 1
ATOM 707 O O . ILE A 1 87 ? -6.668 -10.192 2.590 1.00 84.56 87 ILE A O 1
ATOM 711 N N . ASN A 1 88 ? -8.339 -10.688 1.169 1.00 79.94 88 ASN A N 1
ATOM 712 C CA . ASN A 1 88 ? -9.385 -10.632 2.183 1.00 79.94 88 ASN A CA 1
ATOM 713 C C . ASN A 1 88 ? -9.288 -11.872 3.074 1.00 79.94 88 ASN A C 1
ATOM 715 O O . ASN A 1 88 ? -9.320 -12.996 2.580 1.00 79.94 88 ASN A O 1
ATOM 719 N N . THR A 1 89 ? -9.201 -11.678 4.390 1.00 71.31 89 THR A N 1
ATOM 720 C CA . THR A 1 89 ? -9.202 -12.807 5.328 1.00 71.31 89 THR A CA 1
ATOM 721 C C . THR A 1 89 ? -10.563 -12.953 5.994 1.00 71.31 89 THR A C 1
ATOM 723 O O . THR A 1 89 ? -11.160 -11.982 6.477 1.00 71.31 89 THR A O 1
ATOM 726 N N . PHE A 1 90 ? -11.070 -14.184 6.027 1.00 64.81 90 PHE A N 1
ATOM 727 C CA . PHE A 1 90 ? -12.303 -14.519 6.726 1.00 64.81 90 PHE A CA 1
ATOM 728 C C . PHE A 1 90 ? -11.975 -15.238 8.036 1.00 64.81 90 PHE A C 1
ATOM 730 O O . PHE A 1 90 ? -11.213 -16.205 8.053 1.00 64.81 90 PHE A O 1
ATOM 737 N N . ARG A 1 91 ? -12.525 -14.770 9.164 1.00 60.03 91 ARG A N 1
ATOM 738 C CA . ARG A 1 91 ? -12.247 -15.389 10.466 1.00 60.03 91 ARG A CA 1
ATOM 739 C C . ARG A 1 91 ? -13.237 -16.528 10.720 1.00 60.03 91 ARG A C 1
ATOM 741 O O . ARG A 1 91 ? -14.357 -16.288 11.158 1.00 60.03 91 ARG A O 1
ATOM 748 N N . ARG A 1 92 ? -12.778 -17.769 10.528 1.00 54.50 92 ARG A N 1
ATOM 749 C CA . ARG A 1 92 ? -13.580 -18.999 10.682 1.00 54.50 92 ARG A CA 1
ATOM 750 C C . ARG A 1 92 ? -14.202 -19.188 12.078 1.00 54.50 92 ARG A C 1
ATOM 752 O O . ARG A 1 92 ? -15.316 -19.674 12.168 1.00 54.50 92 ARG A O 1
ATOM 759 N N . ILE A 1 93 ? -13.515 -18.791 13.158 1.00 60.28 93 ILE A N 1
ATOM 760 C CA . ILE A 1 93 ? -13.916 -19.154 14.538 1.00 60.28 93 ILE A CA 1
ATOM 761 C C . ILE A 1 93 ? -14.968 -18.216 15.152 1.00 60.28 93 ILE A C 1
ATOM 763 O O . ILE A 1 93 ? -15.873 -18.679 15.831 1.00 60.28 93 ILE A O 1
ATOM 767 N N . LYS A 1 94 ? -14.856 -16.894 14.964 1.00 56.50 94 LYS A N 1
ATOM 768 C CA . LYS A 1 94 ? -15.771 -15.917 15.598 1.00 56.50 94 LYS A CA 1
ATOM 769 C C . LYS A 1 94 ? -16.825 -15.338 14.649 1.00 56.50 94 LYS A C 1
ATOM 771 O O . LYS A 1 94 ? -17.634 -14.532 15.091 1.00 56.50 94 LYS A O 1
ATOM 776 N N . GLY A 1 95 ? -16.806 -15.725 13.372 1.00 45.59 95 GLY A N 1
ATOM 777 C CA . GLY A 1 95 ? -17.592 -15.071 12.329 1.00 45.59 95 GLY A CA 1
ATOM 778 C C . GLY A 1 95 ? -17.131 -13.627 12.075 1.00 45.59 95 GLY A C 1
ATOM 779 O O . GLY A 1 95 ? -16.625 -12.934 12.959 1.00 45.59 95 GLY A O 1
ATOM 780 N N . GLY A 1 96 ? -17.268 -13.165 10.834 1.00 60.41 96 GLY A N 1
ATOM 781 C CA . GLY A 1 96 ? -17.031 -11.768 10.458 1.00 60.41 96 GLY A CA 1
ATOM 782 C C . GLY A 1 96 ? -15.748 -11.498 9.666 1.00 60.41 96 GLY A C 1
ATOM 783 O O . GLY A 1 96 ? -14.853 -12.337 9.530 1.00 60.41 96 GLY A O 1
ATOM 784 N N . LYS A 1 97 ? -15.684 -10.279 9.113 1.00 62.72 97 LYS A N 1
ATOM 785 C CA . LYS A 1 97 ? -14.570 -9.800 8.282 1.00 62.72 97 LYS A CA 1
ATOM 786 C C . 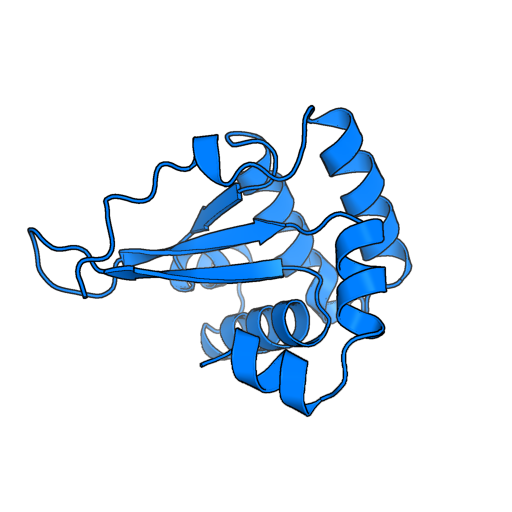LYS A 1 97 ? -13.320 -9.619 9.151 1.00 62.72 97 LYS A C 1
ATOM 788 O O . LYS A 1 97 ? -13.333 -8.845 10.113 1.00 62.72 97 LYS A O 1
ATOM 793 N N . GLY A 1 98 ? -12.260 -10.360 8.827 1.00 68.81 98 GLY A N 1
ATOM 794 C CA . GLY A 1 98 ? -10.946 -10.221 9.449 1.00 68.81 98 GLY A CA 1
ATOM 795 C C . GLY A 1 98 ? -10.271 -8.904 9.063 1.00 68.81 98 GLY A C 1
ATOM 796 O O . GLY A 1 98 ? -10.876 -8.028 8.444 1.00 68.81 98 GLY A O 1
ATOM 797 N N . ALA A 1 99 ? -9.007 -8.737 9.447 1.00 79.75 99 ALA A N 1
ATOM 798 C CA . ALA A 1 99 ? -8.201 -7.697 8.819 1.00 79.75 99 ALA A CA 1
ATOM 799 C C . ALA A 1 99 ? -7.804 -8.157 7.412 1.00 79.75 99 ALA A C 1
ATOM 801 O O . ALA A 1 99 ? -7.809 -9.351 7.111 1.00 79.75 99 ALA A O 1
ATOM 802 N N . ASN A 1 100 ? -7.466 -7.217 6.545 1.00 85.69 100 ASN A N 1
ATOM 803 C CA . ASN A 1 100 ? -6.992 -7.576 5.219 1.00 85.69 100 ASN A CA 1
ATOM 804 C C . ASN A 1 100 ? -5.486 -7.800 5.284 1.00 85.69 100 ASN A C 1
ATOM 806 O O . ASN A 1 100 ? -4.780 -7.126 6.043 1.00 85.69 100 ASN A O 1
ATOM 810 N N . VAL A 1 101 ? -5.008 -8.750 4.490 1.00 87.44 101 VAL A N 1
ATOM 811 C CA . VAL A 1 101 ? -3.582 -8.913 4.233 1.00 87.44 101 VAL A CA 1
ATOM 812 C C . VAL A 1 101 ? -3.238 -8.062 3.016 1.00 87.44 101 VAL A C 1
ATOM 814 O O . VAL A 1 101 ? -3.880 -8.181 1.976 1.00 87.44 101 VAL A O 1
ATOM 817 N N . TYR A 1 102 ? -2.232 -7.204 3.147 1.00 90.19 102 TYR A N 1
ATOM 818 C CA . TYR A 1 102 ? -1.691 -6.405 2.055 1.00 90.19 102 TYR A CA 1
ATOM 819 C C . TYR A 1 102 ? -0.280 -6.879 1.746 1.00 90.19 102 TYR A C 1
ATOM 821 O O . TYR A 1 102 ? 0.583 -6.885 2.627 1.00 90.19 102 TYR A O 1
ATOM 829 N N . VAL A 1 103 ? -0.053 -7.254 0.495 1.00 90.38 103 VAL A N 1
ATOM 830 C CA . VAL A 1 103 ? 1.245 -7.697 -0.011 1.00 90.38 103 VAL A CA 1
ATOM 831 C C . VAL A 1 103 ? 1.820 -6.579 -0.869 1.00 90.38 103 VAL A C 1
ATOM 833 O O . VAL A 1 103 ? 1.191 -6.172 -1.841 1.00 90.38 103 VAL A O 1
ATOM 836 N N . ILE A 1 104 ? 2.990 -6.060 -0.506 1.00 91.88 104 ILE A N 1
ATOM 837 C CA . ILE A 1 104 ? 3.708 -5.047 -1.285 1.00 91.88 104 ILE A CA 1
ATOM 838 C C . ILE A 1 104 ? 4.419 -5.735 -2.452 1.00 91.88 104 ILE A C 1
ATOM 840 O O . ILE A 1 104 ? 5.114 -6.737 -2.256 1.00 91.88 104 ILE A O 1
ATOM 844 N N . HIS A 1 105 ? 4.272 -5.185 -3.655 1.00 91.06 105 HIS A N 1
ATOM 845 C CA . HIS A 1 105 ? 4.960 -5.675 -4.846 1.00 91.06 105 HIS A CA 1
ATOM 846 C C . HIS A 1 105 ? 6.349 -5.056 -5.005 1.00 91.06 105 HIS A C 1
ATOM 848 O O . HIS A 1 105 ? 6.579 -3.883 -4.690 1.00 91.06 105 HIS A O 1
ATOM 854 N N . THR A 1 106 ? 7.277 -5.848 -5.540 1.00 91.12 106 THR A N 1
ATOM 855 C CA . THR A 1 106 ? 8.569 -5.339 -6.016 1.00 91.12 106 THR A CA 1
ATOM 856 C C . THR A 1 106 ? 8.365 -4.446 -7.239 1.00 91.12 106 THR A C 1
ATOM 858 O O . THR A 1 106 ? 7.298 -4.447 -7.862 1.00 91.12 106 THR A O 1
ATOM 861 N N . VAL A 1 107 ? 9.394 -3.684 -7.611 1.00 89.50 107 VAL A N 1
ATOM 862 C CA . VAL A 1 107 ? 9.350 -2.884 -8.850 1.00 89.50 107 VAL A CA 1
ATOM 863 C C . VAL A 1 107 ? 9.112 -3.786 -10.067 1.00 89.50 107 VAL A C 1
ATOM 865 O O . VAL A 1 107 ? 8.220 -3.512 -10.861 1.00 89.50 107 VAL A O 1
ATOM 868 N N . GLN A 1 108 ? 9.803 -4.925 -10.121 1.00 88.69 108 GLN A N 1
ATOM 869 C CA . GLN A 1 108 ? 9.676 -5.921 -11.191 1.00 88.69 108 GLN A CA 1
ATOM 870 C C . GLN A 1 108 ? 8.263 -6.515 -11.273 1.00 88.69 108 GLN A C 1
ATOM 872 O O . GLN A 1 108 ? 7.710 -6.667 -12.357 1.00 88.69 108 GLN A O 1
ATOM 877 N N . MET A 1 109 ? 7.646 -6.826 -10.127 1.00 88.00 109 MET A N 1
ATOM 878 C CA . MET A 1 109 ? 6.272 -7.338 -10.093 1.00 88.00 109 MET A CA 1
ATOM 879 C C . MET A 1 109 ? 5.265 -6.300 -10.580 1.00 88.00 109 MET A C 1
ATOM 881 O O . MET A 1 109 ? 4.306 -6.659 -11.256 1.00 88.00 109 MET A O 1
ATOM 885 N N . ARG A 1 110 ? 5.473 -5.019 -10.255 1.00 89.31 110 ARG A N 1
ATOM 886 C CA . ARG A 1 110 ? 4.624 -3.939 -10.765 1.00 89.31 110 ARG A CA 1
ATOM 887 C C . ARG A 1 110 ? 4.779 -3.777 -12.273 1.00 89.31 110 ARG A C 1
ATOM 889 O O . ARG A 1 110 ? 3.772 -3.636 -12.952 1.00 89.31 110 ARG A O 1
ATOM 896 N N . GLU A 1 111 ? 6.004 -3.801 -12.790 1.00 88.44 111 GLU A N 1
ATOM 897 C CA . GLU A 1 111 ? 6.273 -3.726 -14.233 1.00 88.44 111 GLU A CA 1
ATOM 898 C C . GLU A 1 111 ? 5.597 -4.882 -14.979 1.00 88.44 111 GLU A C 1
ATOM 900 O O . GLU A 1 111 ? 4.864 -4.650 -15.941 1.00 88.44 111 GLU A O 1
ATOM 905 N N . ALA A 1 112 ? 5.737 -6.108 -14.465 1.00 87.06 112 ALA A N 1
ATOM 906 C CA . ALA A 1 112 ? 5.022 -7.268 -14.987 1.00 87.06 112 ALA A CA 1
ATOM 907 C C . ALA A 1 112 ? 3.499 -7.063 -14.922 1.00 87.06 112 ALA A C 1
ATOM 909 O O . ALA A 1 112 ? 2.810 -7.257 -15.919 1.00 87.06 112 ALA A O 1
ATOM 910 N N . TYR A 1 113 ? 2.967 -6.586 -13.791 1.00 86.06 113 TYR A N 1
ATOM 911 C CA . TYR A 1 113 ? 1.536 -6.310 -13.647 1.00 86.06 113 TYR A CA 1
ATOM 912 C C . TYR A 1 113 ? 1.033 -5.251 -14.635 1.00 86.06 113 TYR A C 1
ATOM 914 O O . TYR A 1 113 ? -0.080 -5.347 -15.141 1.00 86.06 113 TYR A O 1
ATOM 922 N N . GLN A 1 114 ? 1.838 -4.232 -14.930 1.00 85.00 114 GLN A N 1
ATOM 923 C CA . GLN A 1 114 ? 1.484 -3.194 -15.895 1.00 85.00 114 GLN A CA 1
ATOM 924 C C . GLN A 1 114 ? 1.451 -3.724 -17.327 1.00 85.00 114 GLN A C 1
ATOM 926 O O . GLN A 1 114 ? 0.591 -3.279 -18.088 1.00 85.00 114 GLN A O 1
ATOM 931 N N . SER A 1 115 ? 2.319 -4.688 -17.648 1.00 85.44 115 SER A N 1
ATOM 932 C CA . SER A 1 115 ? 2.365 -5.359 -18.952 1.00 85.44 115 SER A CA 1
ATOM 933 C C . SER A 1 115 ? 1.208 -6.334 -19.206 1.00 85.44 115 SER A C 1
ATOM 935 O O . SER A 1 115 ? 0.963 -6.673 -20.358 1.00 85.44 115 SER A O 1
ATOM 937 N N . LEU A 1 116 ? 0.474 -6.741 -18.160 1.00 84.12 116 LEU A N 1
ATOM 938 C CA . LEU A 1 116 ? -0.730 -7.564 -18.300 1.00 84.12 116 LEU A CA 1
ATOM 939 C C . LEU A 1 116 ? -1.839 -6.796 -19.025 1.00 84.12 116 LEU A C 1
ATOM 941 O O . LEU A 1 116 ? -2.041 -5.592 -18.809 1.00 84.12 116 LEU A O 1
ATOM 945 N N . THR A 1 117 ? -2.607 -7.521 -19.826 1.00 83.88 117 THR A N 1
ATOM 946 C CA . THR A 1 117 ? -3.836 -7.015 -20.443 1.00 83.88 117 THR A CA 1
ATOM 947 C C . THR A 1 117 ? -4.886 -6.687 -19.377 1.00 83.88 117 THR A C 1
ATOM 949 O O . THR A 1 117 ? -4.836 -7.168 -18.239 1.00 83.88 117 THR A O 1
ATOM 952 N N . ASP A 1 118 ? -5.860 -5.843 -19.718 1.00 76.00 118 ASP A N 1
ATOM 953 C CA . ASP A 1 118 ? -6.931 -5.483 -18.780 1.00 76.00 118 ASP A CA 1
ATOM 954 C C . ASP A 1 118 ? -7.810 -6.686 -18.397 1.00 76.00 118 ASP A C 1
ATOM 956 O O . ASP A 1 118 ? -8.314 -6.754 -17.272 1.00 76.00 118 ASP A O 1
ATOM 960 N N . GLU A 1 119 ? -7.918 -7.672 -19.289 1.00 76.00 119 GLU A N 1
ATOM 961 C CA . GLU A 1 119 ? -8.606 -8.945 -19.061 1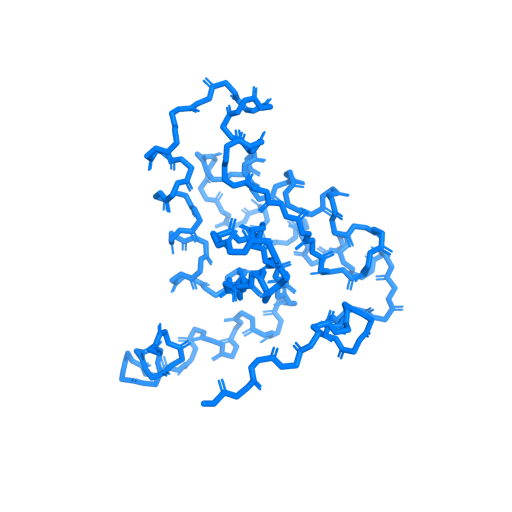.00 76.00 119 GLU A CA 1
ATOM 962 C C . GLU A 1 119 ? -7.893 -9.780 -17.983 1.00 76.00 119 GLU A C 1
ATOM 964 O O . GLU A 1 119 ? -8.517 -10.211 -17.009 1.00 76.00 119 GLU A O 1
ATOM 969 N N . GLU A 1 120 ? -6.567 -9.919 -18.077 1.00 76.56 120 GLU A N 1
ATOM 970 C CA . GLU A 1 120 ? -5.746 -10.631 -17.086 1.00 76.56 120 GLU A CA 1
ATOM 971 C C . GLU A 1 120 ? -5.733 -9.919 -15.728 1.00 76.56 120 GLU A C 1
ATOM 973 O O . GLU A 1 120 ? -5.826 -10.553 -14.671 1.00 76.56 120 GLU A O 1
ATOM 978 N N . LYS A 1 121 ? -5.684 -8.579 -15.733 1.00 72.56 121 LYS A N 1
ATOM 979 C CA . LYS A 1 121 ? -5.810 -7.774 -14.509 1.00 72.56 121 LYS A CA 1
ATOM 980 C C . LYS A 1 121 ? -7.167 -7.982 -13.843 1.00 72.56 121 LYS A C 1
ATOM 982 O O . LYS A 1 121 ? -7.227 -7.973 -12.616 1.00 72.56 121 LYS A O 1
ATOM 987 N N . SER A 1 122 ? -8.240 -8.158 -14.617 1.00 68.06 122 SER A N 1
ATOM 988 C CA . SER A 1 122 ? -9.580 -8.443 -14.092 1.00 68.06 122 SER A CA 1
ATOM 989 C C . SER A 1 122 ? -9.669 -9.836 -13.465 1.00 68.06 122 SER A C 1
ATOM 991 O O . SER A 1 122 ? -10.242 -9.966 -12.385 1.00 68.06 122 SER A O 1
ATOM 993 N N . ALA A 1 123 ? -9.051 -10.850 -14.076 1.00 71.25 123 ALA A N 1
ATOM 994 C CA . ALA A 1 123 ? -9.027 -12.218 -13.547 1.00 71.25 123 ALA A CA 1
ATOM 995 C C . ALA A 1 123 ? -8.275 -12.335 -12.206 1.00 71.25 123 ALA A C 1
ATOM 997 O O . ALA A 1 123 ? -8.633 -13.141 -11.356 1.00 71.25 123 ALA A O 1
ATOM 998 N N . LEU A 1 124 ? -7.264 -11.491 -11.977 1.00 64.94 124 LEU A N 1
ATOM 999 C CA . LEU A 1 124 ? -6.552 -11.407 -10.692 1.00 64.94 124 LEU A CA 1
ATOM 1000 C C . LEU A 1 124 ? -7.349 -10.685 -9.588 1.00 64.94 124 LEU A C 1
ATOM 1002 O O . LEU A 1 124 ? -6.937 -10.706 -8.427 1.00 64.94 124 LEU A O 1
ATOM 1006 N N . ARG A 1 125 ? -8.450 -10.002 -9.937 1.00 57.25 125 ARG A N 1
ATOM 1007 C CA . ARG A 1 125 ? -9.282 -9.211 -9.010 1.00 57.25 125 ARG A CA 1
ATOM 1008 C C . ARG A 1 125 ? -10.532 -9.955 -8.518 1.00 57.25 125 ARG A C 1
ATOM 1010 O O . ARG A 1 125 ? -11.093 -9.517 -7.511 1.00 57.25 125 ARG A O 1
ATOM 1017 N N . SER A 1 126 ? -10.982 -10.990 -9.236 1.00 40.25 126 SER A N 1
ATOM 1018 C CA . SER A 1 126 ? -12.169 -11.816 -8.933 1.00 40.25 126 SER A CA 1
ATOM 1019 C C . SER A 1 126 ? -11.873 -12.914 -7.921 1.00 40.25 126 SER A C 1
ATOM 1021 O O . SER A 1 126 ? -12.674 -13.055 -6.968 1.00 40.25 126 SER A O 1
#

Foldseek 3Di:
DDPPPDPLLVLAQAPALVQLVVQLVVCLVVDDPLLNLVSVVQSVQCNVNNFKHFAALVVSCVVVVHDSVSSVVSVCVCLLQQQWDWAWDADPPPGDTGTIMIGGDGPVRSVVLVPDDPVVSVVSVD

Sequence (126 aa):
MDFESINLNKISTFKNVKSLKKDANTHIKSMNPIYIDTFKMLVRYSYKFRGVSYLKVKTIADELGISISTVKRHLKFLSDNGYITIINTFRRIKGGKGANVYVIHTVQMREAYQSLTDEEKSALRS

Secondary structure (DSSP, 8-state):
-------TTTT---SSHHHHHHHHHHHHHTS-HHHHHHHHHHHHHHTTBTTEEEE-HHHHHHHHT--HHHHHHHHHHHHHTTSEEEEEEE-TTT-SEEEEEEEEPPHHHHHHHHHS-HHHHHHTT-

Radius of gyration: 14.37 Å; chains: 1; bounding box: 34×36×36 Å